Protein AF-A0A6I5CNS2-F1 (afdb_monomer)

pLDDT: mean 81.46, std 17.85, range [45.16, 98.44]

Radius of gyration: 37.52 Å; Cα contacts (8 Å, |Δi|>4): 63; chains: 1; bounding box: 94×32×101 Å

Solvent-accessible surface area (backbone atoms only — not comparable to full-atom values): 6509 Å² total; per-residue (Å²): 142,88,90,84,84,83,90,84,81,62,94,68,67,88,65,43,70,71,50,49,51,49,54,50,53,51,50,54,51,50,52,52,52,49,52,50,50,51,51,52,46,52,53,57,55,46,53,66,61,53,51,52,65,62,65,59,58,44,58,45,53,53,21,52,52,39,28,52,53,10,51,53,27,28,52,51,5,52,51,44,22,74,75,65,75,42,72,75,35,37,52,40,23,62,49,11,54,53,43,22,53,54,20,50,56,52,30,53,52,53,56,49,60,58,60,76,75,115

Foldseek 3Di:
DDDDDPPPPDPPPPPDDPVVVVVVVVVVVVVVVVVVVVVVVVVVVVCVVVCCVCPQPPLLVVLVVQLVQLVVLLVQLVVVCVVPVDNVSCPSNVVSVVSNVVSVVSNVVSVVVVVVVD

Secondary structure (DSSP, 8-state):
----------TTTSSHHHHHHHHHHHHHHHHHHHHHHHHHHHHHHHHHHHHHHHHTHHHHHHHHHHHHHHHHHHHHHHHHHHHH--GGGGHHHHHHHHHHHHHHHHHHHHHHHHHTT-

Mean predicted aligned error: 15.06 Å

Sequence (118 aa):
MQSKPSDTAGAFSGWTTRRWLRTGVVSTLAVLAALGSLGGWATWRTSQLTADLVDRRSPALVQALRVEQGLVNQETGIRGYGLSGRTDFLQPYAQGLRDERTALGRLRVLVADEKDLY

Structure (mmCIF, N/CA/C/O backbone):
data_AF-A0A6I5CNS2-F1
#
_entry.id   AF-A0A6I5CNS2-F1
#
loop_
_atom_site.group_PDB
_atom_site.id
_atom_site.type_symbol
_atom_site.label_atom_id
_atom_site.label_alt_id
_atom_site.label_comp_id
_atom_site.label_asym_id
_atom_site.label_entity_id
_atom_site.label_seq_id
_atom_site.pdbx_PDB_ins_code
_atom_site.Cartn_x
_atom_site.Cartn_y
_atom_site.Cartn_z
_atom_site.occupancy
_atom_site.B_iso_or_equiv
_atom_site.auth_seq_id
_atom_site.auth_comp_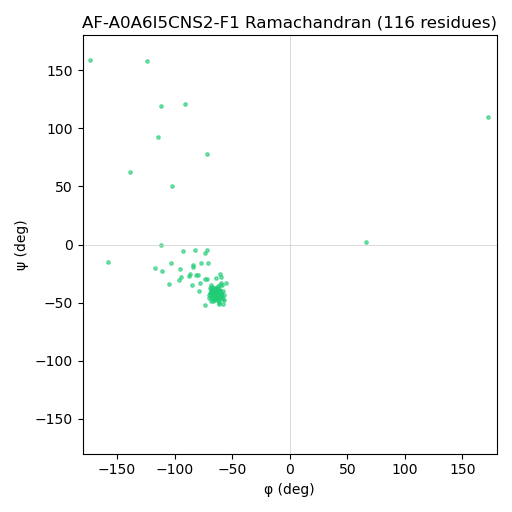id
_atom_site.auth_asym_id
_atom_site.auth_atom_id
_atom_site.pdbx_PDB_model_num
ATOM 1 N N . MET A 1 1 ? 72.959 5.736 -72.953 1.00 50.78 1 MET A N 1
ATOM 2 C CA . MET A 1 1 ? 72.528 6.698 -71.915 1.00 50.78 1 MET A CA 1
ATOM 3 C C . MET A 1 1 ? 71.239 7.360 -72.377 1.00 50.78 1 MET A C 1
ATOM 5 O O . MET A 1 1 ? 71.311 8.100 -73.339 1.00 50.78 1 MET A O 1
ATOM 9 N N . GLN A 1 2 ? 70.094 7.057 -71.757 1.00 46.88 2 GLN A N 1
ATOM 10 C CA . GLN A 1 2 ? 68.998 7.990 -71.424 1.00 46.88 2 GLN A CA 1
ATOM 11 C C . GLN A 1 2 ? 67.816 7.162 -70.896 1.00 46.88 2 GLN A C 1
ATOM 13 O O . GLN A 1 2 ? 67.193 6.409 -71.637 1.00 46.88 2 GLN A O 1
ATOM 18 N N . SER A 1 3 ? 67.536 7.278 -69.603 1.00 56.53 3 SER A N 1
ATOM 19 C CA . SER A 1 3 ? 66.368 6.703 -68.939 1.00 56.53 3 SER A CA 1
ATOM 20 C C . SER A 1 3 ? 65.434 7.832 -68.496 1.00 56.53 3 SER A C 1
ATOM 22 O O . SER A 1 3 ? 65.826 8.685 -67.702 1.00 56.53 3 SER A O 1
ATOM 24 N N . LYS A 1 4 ? 64.198 7.838 -69.013 1.00 55.38 4 LYS A N 1
ATOM 25 C CA . LYS A 1 4 ? 62.991 8.461 -68.427 1.00 55.38 4 LYS A CA 1
ATOM 26 C C . LYS A 1 4 ? 61.761 8.086 -69.280 1.00 55.38 4 LYS A C 1
ATOM 28 O O . LYS A 1 4 ? 61.962 7.847 -70.469 1.00 55.38 4 LYS A O 1
ATOM 33 N N . PRO A 1 5 ? 60.511 8.141 -68.775 1.00 55.44 5 PRO A N 1
ATOM 34 C CA . PRO A 1 5 ? 60.036 8.291 -67.394 1.00 55.44 5 PRO A CA 1
ATOM 35 C C . PRO A 1 5 ? 59.096 7.143 -66.966 1.00 55.44 5 PRO A C 1
ATOM 37 O O . PRO A 1 5 ? 58.458 6.504 -67.795 1.00 55.44 5 PRO A O 1
ATOM 40 N N . SER A 1 6 ? 58.949 6.902 -65.664 1.00 53.25 6 SER A N 1
ATOM 41 C CA . SER A 1 6 ? 57.797 6.159 -65.139 1.00 53.25 6 SER A CA 1
ATOM 42 C C . SER A 1 6 ? 56.962 7.106 -64.287 1.00 53.2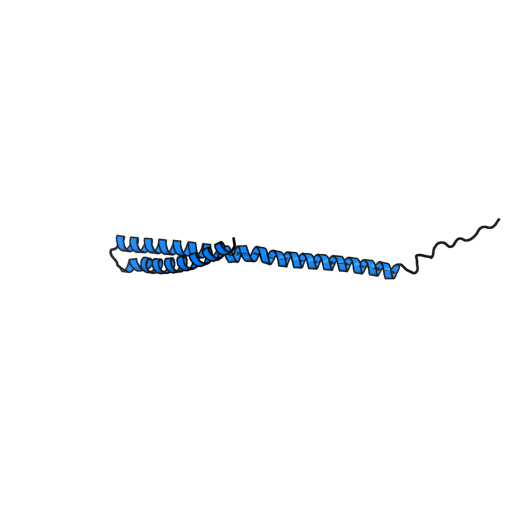5 6 SER A C 1
ATOM 44 O O . SER A 1 6 ? 57.227 7.290 -63.099 1.00 53.25 6 SER A O 1
ATOM 46 N N . ASP A 1 7 ? 55.978 7.731 -64.935 1.00 58.59 7 ASP A N 1
ATOM 47 C CA . ASP A 1 7 ? 54.894 8.470 -64.292 1.00 58.59 7 ASP A CA 1
ATOM 48 C C . ASP A 1 7 ? 53.936 7.471 -63.630 1.00 58.59 7 ASP A C 1
ATOM 50 O O . ASP A 1 7 ? 52.867 7.143 -64.141 1.00 58.59 7 ASP A O 1
ATOM 54 N N . THR A 1 8 ? 54.332 6.954 -62.469 1.00 55.84 8 THR A N 1
ATOM 55 C CA . THR A 1 8 ? 53.497 6.091 -61.620 1.00 55.84 8 THR A CA 1
ATOM 56 C C . THR A 1 8 ? 52.931 6.888 -60.445 1.00 55.84 8 THR A C 1
ATOM 58 O O . THR A 1 8 ? 53.031 6.493 -59.290 1.00 55.84 8 THR A O 1
ATOM 61 N N . ALA A 1 9 ? 52.333 8.047 -60.716 1.00 56.47 9 ALA A N 1
ATOM 62 C CA . ALA A 1 9 ? 51.686 8.865 -59.689 1.00 56.47 9 ALA A CA 1
ATOM 63 C C . ALA A 1 9 ? 50.365 9.447 -60.209 1.00 56.47 9 ALA A C 1
ATOM 65 O O . ALA A 1 9 ? 50.207 10.654 -60.341 1.00 56.47 9 ALA A O 1
ATOM 66 N N . GLY A 1 10 ? 49.403 8.581 -60.541 1.00 58.75 10 GLY A N 1
ATOM 67 C CA . GLY A 1 10 ? 48.102 9.052 -61.034 1.00 58.75 10 GLY A CA 1
ATOM 68 C C . GLY A 1 10 ? 46.915 8.102 -60.892 1.00 58.75 10 GLY A C 1
ATOM 69 O O . GLY A 1 10 ? 45.779 8.560 -60.957 1.00 58.75 10 GLY A O 1
ATOM 70 N N . ALA A 1 11 ? 47.121 6.807 -60.632 1.00 56.56 11 ALA A N 1
ATOM 71 C CA . ALA A 1 11 ? 46.017 5.838 -60.628 1.00 56.56 11 ALA A CA 1
ATOM 72 C C . ALA A 1 11 ? 45.043 5.978 -59.436 1.00 56.56 11 ALA A C 1
ATOM 74 O O . ALA A 1 11 ? 43.923 5.478 -59.499 1.00 56.56 11 ALA A O 1
ATOM 75 N N . PHE A 1 12 ? 45.425 6.695 -58.371 1.00 54.72 12 PHE A N 1
ATOM 76 C CA . PHE A 1 12 ? 44.607 6.851 -57.157 1.00 54.72 12 PHE A CA 1
ATOM 77 C C . PHE A 1 12 ? 44.055 8.269 -56.924 1.00 54.72 12 PHE A C 1
ATOM 79 O O . PHE A 1 12 ? 43.339 8.489 -55.947 1.00 54.72 12 PHE A O 1
ATOM 86 N N . SER A 1 13 ? 44.347 9.236 -57.802 1.00 58.75 13 SER A N 1
ATOM 87 C CA . SER A 1 13 ? 43.999 10.650 -57.570 1.00 58.75 13 SER A CA 1
ATOM 88 C C . SER A 1 13 ? 42.563 11.004 -57.994 1.00 58.75 13 SER A C 1
ATOM 90 O O . SER A 1 13 ? 41.882 11.763 -57.311 1.00 58.75 13 SER A O 1
ATOM 92 N N . GLY A 1 14 ? 42.042 10.392 -59.063 1.00 56.56 14 GLY A N 1
ATOM 93 C CA . GLY A 1 14 ? 40.709 10.727 -59.591 1.00 56.56 14 GLY A CA 1
ATOM 94 C C . GLY A 1 14 ? 39.523 10.152 -58.806 1.00 56.56 14 GLY A C 1
ATOM 95 O O . GLY A 1 14 ? 38.388 10.589 -58.988 1.00 56.56 14 GLY A O 1
ATOM 96 N N . TRP A 1 15 ? 39.755 9.167 -57.932 1.00 60.31 15 TRP A N 1
ATOM 97 C CA . TRP A 1 15 ? 38.677 8.389 -57.311 1.00 60.31 15 TRP A CA 1
ATOM 98 C C . TRP A 1 15 ? 38.363 8.775 -55.861 1.00 60.31 15 TRP A C 1
ATOM 100 O O . TRP A 1 15 ? 37.308 8.411 -55.338 1.00 60.31 15 TRP A O 1
ATOM 110 N N . THR A 1 16 ? 39.238 9.511 -55.183 1.00 66.94 16 THR A N 1
ATOM 111 C CA . THR A 1 16 ? 39.348 9.327 -53.731 1.00 66.94 16 THR A CA 1
ATOM 112 C C . THR A 1 16 ? 38.846 10.484 -52.877 1.00 66.94 16 THR A C 1
ATOM 114 O O . THR A 1 16 ? 38.378 10.212 -51.783 1.00 66.94 16 THR A O 1
ATOM 117 N N . THR A 1 17 ? 38.754 11.736 -53.334 1.00 65.25 17 THR A N 1
ATOM 118 C CA . THR A 1 17 ? 38.310 12.806 -52.409 1.00 65.25 17 THR A CA 1
ATOM 119 C C . THR A 1 17 ? 36.810 12.736 -52.097 1.00 65.25 17 THR A C 1
ATOM 121 O O . THR A 1 17 ? 36.399 12.691 -50.940 1.00 65.25 17 THR A O 1
ATOM 124 N N . ARG A 1 18 ? 35.955 12.675 -53.130 1.00 63.12 18 ARG A N 1
ATOM 125 C CA . ARG A 1 18 ? 34.489 12.712 -52.953 1.00 63.12 18 ARG A CA 1
ATOM 126 C C . ARG A 1 18 ? 33.907 11.375 -52.481 1.00 63.12 18 ARG A C 1
ATOM 128 O O . ARG A 1 18 ? 32.916 11.379 -51.753 1.00 63.12 18 ARG A O 1
ATOM 135 N N . ARG A 1 19 ? 34.480 10.234 -52.890 1.00 74.50 19 ARG A N 1
ATOM 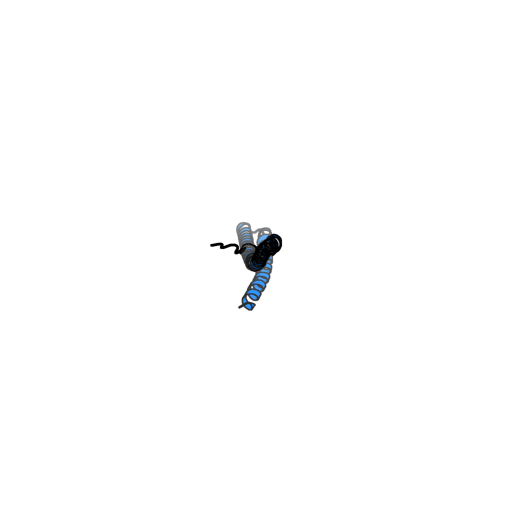136 C CA . ARG A 1 19 ? 34.000 8.903 -52.463 1.00 74.50 19 ARG A CA 1
ATOM 137 C C . ARG A 1 19 ? 34.468 8.551 -51.057 1.00 74.50 19 ARG A C 1
ATOM 139 O O . ARG A 1 19 ? 33.640 8.062 -50.302 1.00 74.50 19 ARG A O 1
ATOM 146 N N . TRP A 1 20 ? 35.713 8.866 -50.689 1.00 73.00 20 TRP A N 1
ATOM 147 C CA . TRP A 1 20 ? 36.233 8.573 -49.349 1.00 73.00 20 TRP A CA 1
ATOM 148 C C . TRP A 1 20 ? 35.553 9.430 -48.273 1.00 73.00 20 TRP A C 1
ATOM 150 O O . TRP A 1 20 ? 35.154 8.916 -47.228 1.00 73.00 20 TRP A O 1
ATOM 160 N N . LEU A 1 21 ? 35.282 10.705 -48.589 1.00 82.38 21 LEU A N 1
ATOM 161 C CA . LEU A 1 21 ? 34.461 11.574 -47.744 1.00 82.38 21 LEU A CA 1
ATOM 162 C C . LEU A 1 21 ? 33.046 11.006 -47.554 1.00 82.38 21 LEU A C 1
ATOM 164 O O . LEU A 1 21 ? 32.554 10.938 -46.433 1.00 82.38 21 LEU A O 1
ATOM 168 N N . ARG A 1 22 ? 32.394 10.548 -48.634 1.00 85.44 22 ARG A N 1
ATOM 169 C CA . ARG A 1 22 ? 31.049 9.949 -48.557 1.00 85.44 22 ARG A CA 1
ATOM 170 C C . ARG A 1 22 ? 31.032 8.659 -47.742 1.00 85.44 22 ARG A C 1
ATOM 172 O O . ARG A 1 22 ? 30.128 8.492 -46.935 1.00 85.44 22 ARG A O 1
ATOM 179 N N . THR A 1 23 ? 32.010 7.770 -47.911 1.00 86.25 23 THR A N 1
ATOM 180 C CA . THR A 1 23 ? 32.102 6.545 -47.100 1.00 86.25 23 THR A CA 1
ATOM 181 C C . THR A 1 23 ? 32.334 6.849 -45.625 1.00 86.25 23 THR A C 1
ATOM 183 O O . THR A 1 23 ? 31.733 6.183 -44.789 1.00 86.25 23 THR A O 1
ATOM 186 N N . GLY A 1 24 ? 33.128 7.877 -45.304 1.00 88.06 24 GLY A N 1
ATOM 187 C CA . GLY A 1 24 ? 33.312 8.333 -43.924 1.00 88.06 24 GLY A CA 1
ATOM 188 C C . GLY A 1 24 ? 32.027 8.899 -43.317 1.00 88.06 24 GLY A C 1
ATOM 189 O O . GLY A 1 24 ? 31.640 8.519 -42.221 1.00 88.06 24 GLY A O 1
ATOM 190 N N . VAL A 1 25 ? 31.301 9.746 -44.051 1.00 92.06 25 VAL A N 1
ATOM 191 C CA . VAL A 1 25 ? 30.016 10.288 -43.575 1.00 92.06 25 VAL A CA 1
ATOM 192 C C . VAL A 1 25 ? 28.988 9.173 -43.365 1.00 92.06 25 VAL A C 1
ATOM 194 O O . VAL A 1 25 ? 28.303 9.153 -42.346 1.00 92.06 25 VAL A O 1
ATOM 197 N N . VAL A 1 26 ? 28.894 8.217 -44.294 1.00 93.88 26 VAL A N 1
ATOM 198 C CA . VAL A 1 26 ? 27.963 7.083 -44.176 1.00 93.88 26 VAL A CA 1
ATOM 199 C C . VAL A 1 26 ? 28.320 6.190 -42.988 1.00 93.88 26 VAL A C 1
ATOM 201 O O . VAL A 1 26 ? 27.414 5.770 -42.272 1.00 93.88 26 VAL A O 1
ATOM 204 N N . SER A 1 27 ? 29.607 5.930 -42.730 1.00 93.31 27 SER A N 1
ATOM 205 C CA . SER A 1 27 ? 30.008 5.128 -41.571 1.00 93.31 27 SER A CA 1
ATOM 206 C C . SER A 1 27 ? 29.679 5.833 -40.255 1.00 93.31 27 SER A C 1
ATOM 208 O O . SER A 1 27 ? 29.104 5.210 -39.365 1.00 93.31 27 SER A O 1
ATOM 210 N N . THR A 1 28 ? 29.945 7.138 -40.145 1.00 94.19 28 THR A N 1
ATOM 211 C CA . THR A 1 28 ? 29.577 7.924 -38.959 1.00 94.19 28 THR A CA 1
ATOM 212 C C . THR A 1 28 ? 28.066 7.926 -38.733 1.00 94.19 28 THR A C 1
ATOM 214 O O . THR A 1 28 ? 27.618 7.688 -37.614 1.00 94.19 28 THR A O 1
ATOM 217 N N . LEU A 1 29 ? 27.267 8.132 -39.784 1.00 95.19 29 LEU A N 1
ATOM 218 C CA . LEU A 1 29 ? 25.805 8.103 -39.678 1.00 95.19 29 LEU A CA 1
ATOM 219 C C . LEU A 1 29 ? 25.280 6.722 -39.271 1.00 95.19 29 LEU A C 1
ATOM 221 O O . LEU A 1 29 ? 24.375 6.642 -38.444 1.00 95.19 29 LEU A O 1
ATOM 225 N N . ALA A 1 30 ? 25.863 5.641 -39.795 1.00 95.50 30 ALA A N 1
ATOM 226 C CA . ALA A 1 30 ? 25.490 4.282 -39.416 1.00 95.50 30 ALA A CA 1
ATOM 227 C C . ALA A 1 30 ? 25.781 4.002 -37.932 1.00 95.50 30 ALA A C 1
ATOM 229 O O . ALA A 1 30 ? 24.934 3.444 -37.235 1.00 95.50 30 ALA A O 1
ATOM 230 N N . VAL A 1 31 ? 26.940 4.443 -37.430 1.00 95.38 31 VAL A N 1
ATOM 231 C CA . VAL A 1 31 ? 27.296 4.317 -36.007 1.00 95.38 31 VAL A CA 1
ATOM 232 C C . VAL A 1 31 ? 26.330 5.116 -35.132 1.00 95.38 31 VAL A C 1
ATOM 234 O O . VAL A 1 31 ? 25.825 4.583 -34.147 1.00 95.38 31 VAL A O 1
ATOM 237 N N . LEU A 1 32 ? 26.014 6.361 -35.501 1.00 95.38 32 LEU A N 1
ATOM 238 C CA . LEU A 1 32 ? 25.064 7.190 -34.751 1.00 95.38 32 LEU A CA 1
ATOM 239 C C . LEU A 1 32 ? 23.654 6.586 -34.738 1.00 95.38 32 LEU A C 1
ATOM 241 O O . LEU A 1 32 ? 23.015 6.556 -33.689 1.00 95.38 32 LEU A O 1
ATOM 245 N N . ALA A 1 33 ? 23.184 6.060 -35.870 1.00 94.31 33 ALA A N 1
ATOM 246 C CA . ALA A 1 33 ? 21.889 5.392 -35.956 1.00 94.31 33 ALA A CA 1
ATOM 247 C C . ALA A 1 33 ? 21.843 4.118 -35.097 1.00 94.31 33 ALA A C 1
ATOM 249 O O . ALA A 1 33 ? 20.850 3.881 -34.409 1.00 94.31 33 ALA A O 1
ATOM 250 N N . ALA A 1 34 ? 22.920 3.326 -35.087 1.00 93.75 34 ALA A N 1
ATOM 251 C CA . ALA A 1 34 ? 23.031 2.140 -34.243 1.00 93.75 34 ALA A CA 1
ATOM 252 C C . ALA A 1 34 ? 23.032 2.506 -32.752 1.00 93.75 34 ALA A C 1
ATOM 2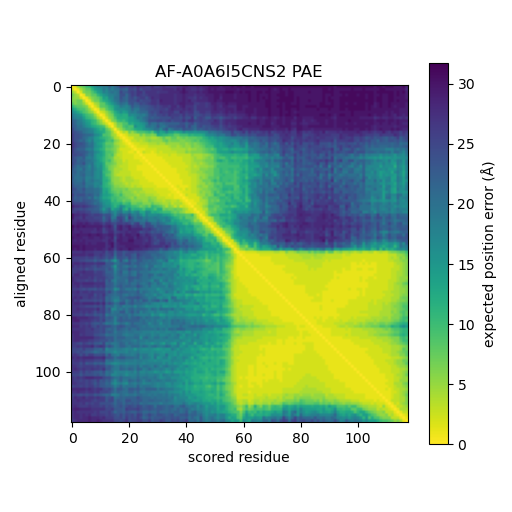54 O O . ALA A 1 34 ? 22.276 1.916 -31.986 1.00 93.75 34 ALA A O 1
ATOM 255 N N . LEU A 1 35 ? 23.811 3.514 -32.345 1.00 93.38 35 LEU A N 1
ATOM 256 C CA . LEU A 1 35 ? 23.835 4.007 -30.964 1.00 93.38 35 LEU A CA 1
ATOM 257 C C . LEU A 1 35 ? 22.476 4.565 -30.531 1.00 93.38 35 LEU A C 1
ATOM 259 O O . LEU A 1 35 ? 22.011 4.246 -29.441 1.00 93.38 35 LEU A O 1
ATOM 263 N N . GLY A 1 36 ? 21.813 5.344 -31.389 1.00 89.12 36 GLY A N 1
ATOM 264 C CA . GLY A 1 36 ? 20.470 5.861 -31.125 1.00 89.12 36 GLY A CA 1
ATOM 265 C C . GLY A 1 36 ? 19.429 4.747 -31.000 1.00 89.12 36 GLY A C 1
ATOM 266 O O . GLY A 1 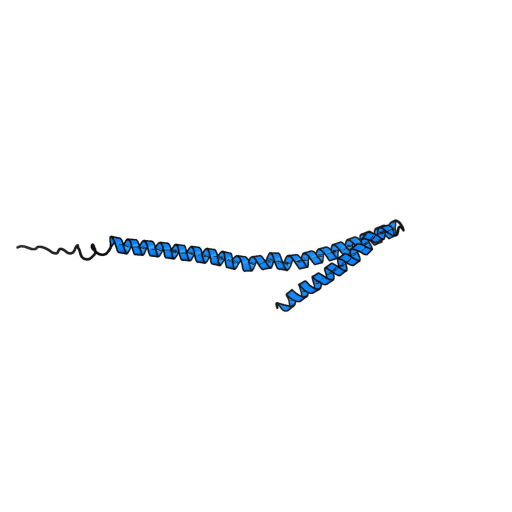36 ? 18.619 4.764 -30.078 1.00 89.12 36 GLY A O 1
ATOM 267 N N . SER A 1 37 ? 19.492 3.739 -31.873 1.00 88.38 37 SER A N 1
ATOM 268 C CA . SER A 1 37 ? 18.584 2.584 -31.843 1.00 88.38 37 SER A CA 1
ATOM 269 C C . SER A 1 37 ? 18.820 1.708 -30.616 1.00 88.38 37 SER A C 1
ATOM 271 O O . SER A 1 37 ? 17.863 1.287 -29.979 1.00 88.38 37 SER A O 1
ATOM 273 N N . LEU A 1 38 ? 20.081 1.465 -30.248 1.00 87.88 38 LEU A N 1
ATOM 274 C CA . LEU A 1 38 ? 20.449 0.721 -29.043 1.00 87.88 38 LEU A CA 1
ATOM 275 C C . LEU A 1 38 ? 20.068 1.481 -27.775 1.00 87.88 38 LEU A C 1
ATOM 277 O O . LEU A 1 38 ? 19.549 0.869 -26.848 1.00 87.88 38 LEU A O 1
ATOM 281 N N . GLY A 1 39 ? 20.274 2.799 -27.745 1.00 86.31 39 GLY A N 1
ATOM 282 C CA . GLY A 1 39 ? 19.834 3.659 -26.649 1.00 86.31 39 GLY A CA 1
ATOM 283 C C . GLY A 1 39 ? 18.316 3.622 -26.496 1.00 86.31 39 GLY A C 1
ATOM 284 O O . GLY A 1 39 ? 17.815 3.296 -25.424 1.00 86.31 39 GLY A O 1
ATOM 285 N N . GLY A 1 40 ? 17.582 3.847 -27.589 1.00 83.44 40 GLY A N 1
ATOM 286 C CA . GLY A 1 40 ? 16.122 3.764 -27.606 1.00 83.44 40 GLY A CA 1
ATOM 287 C C . GLY A 1 40 ? 15.598 2.379 -27.222 1.00 83.44 40 GLY A C 1
ATOM 288 O O . GLY A 1 40 ? 14.664 2.271 -26.432 1.00 83.44 40 GLY A O 1
ATOM 289 N N . TRP A 1 41 ? 16.232 1.310 -27.707 1.00 84.00 41 TRP A N 1
ATOM 290 C CA . TRP A 1 41 ? 15.879 -0.068 -27.363 1.00 84.00 41 TRP A CA 1
ATOM 291 C C . TRP A 1 41 ? 16.191 -0.407 -25.903 1.00 84.00 41 TRP A C 1
ATOM 293 O O . TRP A 1 41 ? 15.378 -1.050 -25.246 1.00 84.00 41 TRP A O 1
ATOM 303 N N . ALA A 1 42 ? 17.323 0.047 -25.361 1.00 79.62 42 ALA A N 1
ATOM 304 C CA . ALA A 1 42 ? 17.678 -0.137 -23.957 1.00 79.62 42 ALA A CA 1
ATOM 305 C C . ALA A 1 42 ? 16.696 0.599 -23.039 1.00 79.62 42 ALA A C 1
ATOM 307 O O . ALA A 1 42 ? 16.246 0.025 -22.047 1.00 79.62 42 ALA A O 1
ATOM 308 N N . THR A 1 43 ? 16.294 1.822 -23.398 1.00 71.00 43 THR A N 1
ATOM 309 C CA . THR A 1 43 ? 15.235 2.558 -22.696 1.00 71.00 43 THR A CA 1
ATOM 310 C C . THR A 1 43 ? 13.903 1.816 -22.787 1.00 71.00 43 THR A C 1
ATOM 312 O O . THR A 1 43 ? 13.276 1.575 -21.759 1.00 71.00 43 THR A O 1
ATOM 315 N N . TRP A 1 44 ? 13.508 1.361 -23.979 1.00 72.56 44 TRP A N 1
ATOM 316 C CA . TRP A 1 44 ? 12.259 0.622 -24.181 1.00 72.56 44 TRP A CA 1
ATOM 317 C C . TRP A 1 44 ? 12.222 -0.709 -23.414 1.00 72.56 44 TRP A C 1
ATOM 319 O O . TRP A 1 44 ? 11.207 -1.062 -22.816 1.00 72.56 44 TRP A O 1
ATOM 329 N N . ARG A 1 45 ? 13.350 -1.423 -23.361 1.00 69.75 45 ARG A N 1
ATOM 330 C CA . ARG A 1 45 ? 13.513 -2.661 -22.592 1.00 69.75 45 ARG A CA 1
ATOM 331 C C . ARG A 1 45 ? 13.506 -2.410 -21.085 1.00 69.75 45 ARG A C 1
ATOM 333 O O . ARG A 1 45 ? 12.943 -3.206 -20.339 1.00 69.75 45 ARG A O 1
ATOM 340 N N . THR A 1 46 ? 14.092 -1.301 -20.637 1.00 59.94 46 THR A N 1
ATOM 341 C CA . THR A 1 46 ? 14.102 -0.903 -19.221 1.00 59.94 46 THR A CA 1
ATOM 342 C C . THR A 1 46 ? 12.693 -0.561 -18.737 1.00 59.94 46 THR A C 1
ATOM 344 O O . THR A 1 46 ? 12.312 -0.967 -17.640 1.00 59.94 46 THR A O 1
ATOM 347 N N . SER A 1 47 ? 11.865 0.066 -19.581 1.00 57.44 47 SER A N 1
ATOM 348 C CA . SER A 1 47 ? 10.459 0.344 -19.258 1.00 57.44 47 SER A CA 1
ATOM 349 C C . SER A 1 47 ? 9.638 -0.915 -18.967 1.00 57.44 47 SER A C 1
ATOM 351 O O . SER A 1 47 ? 8.707 -0.838 -18.176 1.00 57.44 47 SER A O 1
ATOM 353 N N . GLN A 1 48 ? 9.995 -2.075 -19.528 1.00 55.50 48 GLN A N 1
ATOM 354 C CA . GLN A 1 48 ? 9.281 -3.330 -19.255 1.00 55.50 48 GLN A CA 1
ATOM 355 C C . GLN A 1 48 ? 9.753 -4.051 -17.982 1.00 55.50 48 GLN A C 1
ATOM 357 O O . GLN A 1 48 ? 9.018 -4.871 -17.448 1.00 55.50 48 GLN A O 1
ATOM 362 N N . LEU A 1 49 ? 10.939 -3.723 -17.453 1.00 53.53 49 LEU A N 1
ATOM 363 C CA . LEU A 1 49 ? 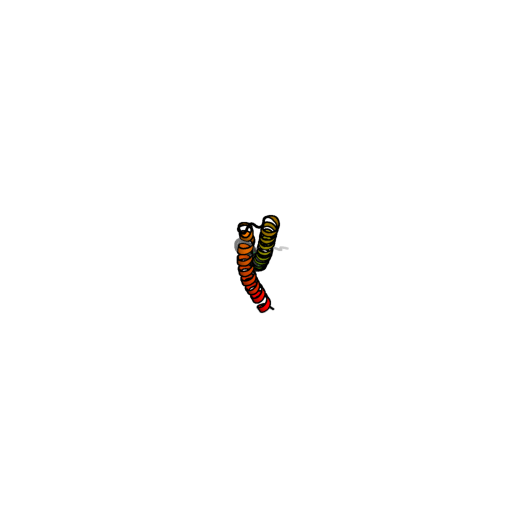11.447 -4.291 -16.194 1.00 53.53 49 LEU A CA 1
ATOM 364 C C . LEU A 1 49 ? 11.133 -3.410 -14.974 1.00 53.53 49 LEU A C 1
ATOM 366 O O . LEU A 1 49 ? 10.992 -3.921 -13.866 1.00 53.53 49 LEU A O 1
ATOM 370 N N . THR A 1 50 ? 10.996 -2.092 -15.155 1.00 51.78 50 THR A N 1
ATOM 371 C CA . THR A 1 50 ? 10.627 -1.168 -14.066 1.00 51.78 50 THR A CA 1
ATOM 372 C C . THR A 1 50 ? 9.112 -1.031 -13.888 1.00 51.78 50 THR A C 1
ATOM 374 O O . THR A 1 50 ? 8.665 -0.788 -12.767 1.00 51.78 50 THR A O 1
ATOM 377 N N . ALA A 1 51 ? 8.314 -1.241 -14.943 1.00 51.28 51 ALA A N 1
ATOM 378 C CA . ALA A 1 51 ? 6.855 -1.186 -14.839 1.00 51.28 51 ALA A CA 1
ATOM 379 C C . ALA A 1 51 ? 6.280 -2.281 -13.921 1.00 51.28 51 ALA A C 1
ATOM 381 O O . ALA A 1 51 ? 5.289 -2.040 -13.250 1.00 51.28 51 ALA A O 1
ATOM 382 N N . ASP A 1 52 ? 6.931 -3.439 -13.792 1.00 51.88 52 ASP A N 1
ATOM 383 C CA . ASP A 1 52 ? 6.395 -4.543 -12.979 1.00 51.88 52 ASP A CA 1
ATOM 384 C C . ASP A 1 52 ? 6.792 -4.447 -11.485 1.00 51.88 52 ASP A C 1
ATOM 386 O O . ASP A 1 52 ? 6.074 -4.910 -10.598 1.00 51.88 52 ASP A O 1
ATOM 390 N N . LEU A 1 53 ? 7.909 -3.778 -11.159 1.00 48.44 53 LEU A N 1
ATOM 391 C CA . LEU A 1 53 ? 8.388 -3.654 -9.771 1.00 48.44 53 LEU A CA 1
ATOM 392 C C . LEU A 1 53 ? 7.656 -2.575 -8.958 1.00 48.44 53 LEU A C 1
ATOM 394 O O . LEU A 1 53 ? 7.565 -2.701 -7.736 1.00 48.44 53 LEU A O 1
ATOM 398 N N . VAL A 1 54 ? 7.114 -1.545 -9.613 1.00 51.28 54 VAL A N 1
ATOM 399 C CA . VAL A 1 54 ? 6.334 -0.482 -8.952 1.00 51.28 54 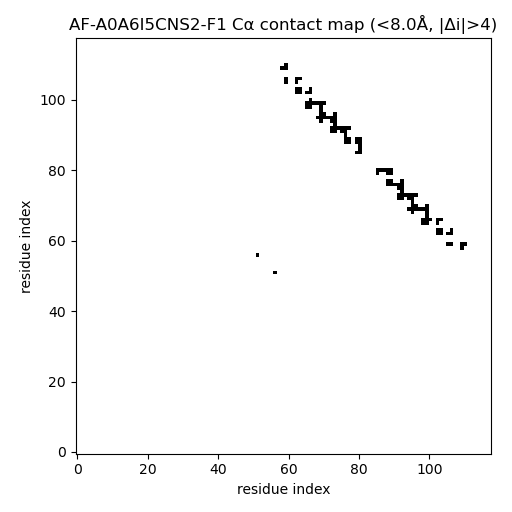VAL A CA 1
ATOM 400 C C . VAL A 1 54 ? 4.827 -0.755 -9.019 1.00 51.28 54 VAL A C 1
ATOM 402 O O . VAL A 1 54 ? 4.122 -0.418 -8.069 1.00 51.28 54 VAL A O 1
ATOM 405 N N . ASP A 1 55 ? 4.338 -1.432 -10.063 1.00 49.94 55 ASP A N 1
ATOM 406 C CA . ASP A 1 55 ? 2.894 -1.587 -10.303 1.00 49.94 55 ASP A CA 1
ATOM 407 C C . ASP A 1 55 ? 2.307 -2.903 -9.744 1.00 49.94 55 ASP A C 1
ATOM 409 O O . ASP A 1 55 ? 1.120 -2.955 -9.424 1.00 49.94 55 ASP A O 1
ATOM 413 N N . ARG A 1 56 ? 3.123 -3.948 -9.496 1.00 50.19 56 ARG A N 1
ATOM 414 C CA . ARG A 1 56 ? 2.626 -5.254 -8.997 1.00 50.19 56 ARG A CA 1
ATOM 415 C C . ARG A 1 56 ? 2.887 -5.570 -7.519 1.00 50.19 56 ARG A C 1
ATOM 417 O O . ARG A 1 56 ? 2.031 -6.167 -6.873 1.00 50.19 56 ARG A O 1
ATOM 424 N N . ARG A 1 57 ? 4.009 -5.138 -6.923 1.00 52.53 57 ARG A N 1
ATOM 425 C CA . ARG A 1 57 ? 4.279 -5.350 -5.472 1.00 52.53 57 ARG A CA 1
ATOM 426 C C . ARG A 1 57 ? 3.647 -4.299 -4.558 1.00 52.53 57 ARG A C 1
ATOM 428 O O . ARG A 1 57 ? 3.455 -4.546 -3.368 1.00 52.53 57 ARG A O 1
ATOM 435 N N . SER A 1 58 ? 3.292 -3.144 -5.111 1.00 67.50 58 SER A N 1
ATOM 436 C CA . SER A 1 58 ? 2.667 -2.040 -4.380 1.00 67.50 58 SER A CA 1
ATOM 437 C C . SER A 1 58 ? 1.219 -2.338 -3.944 1.00 67.50 58 SER A C 1
ATOM 439 O O . SER A 1 58 ? 0.902 -2.145 -2.768 1.00 67.50 58 SER A O 1
ATOM 441 N N . PRO A 1 59 ? 0.327 -2.891 -4.794 1.00 81.12 59 PRO A N 1
ATOM 442 C CA . PRO A 1 59 ? -1.083 -3.039 -4.433 1.00 81.12 59 PRO A CA 1
ATOM 443 C C . PRO A 1 59 ? -1.328 -4.067 -3.326 1.00 81.12 59 PRO A C 1
ATOM 445 O O . PRO A 1 59 ? -2.123 -3.804 -2.423 1.00 81.12 59 PRO A O 1
ATOM 448 N N . ALA A 1 60 ? -0.642 -5.216 -3.365 1.00 86.94 60 ALA A N 1
ATOM 449 C CA . ALA A 1 60 ? -0.800 -6.271 -2.363 1.00 86.94 60 ALA A CA 1
ATOM 450 C C . ALA A 1 60 ? -0.297 -5.809 -0.988 1.00 86.94 60 ALA A C 1
ATOM 452 O O . ALA A 1 60 ? -1.007 -5.952 0.007 1.00 86.94 60 ALA A O 1
ATOM 453 N N . LEU A 1 61 ? 0.869 -5.155 -0.940 1.00 88.75 61 LEU A N 1
ATOM 454 C CA . LEU A 1 61 ? 1.393 -4.562 0.291 1.00 88.75 61 LEU A CA 1
ATOM 455 C C . LEU A 1 61 ? 0.451 -3.484 0.844 1.00 88.75 61 LEU A C 1
ATOM 457 O O . LEU A 1 61 ? 0.149 -3.479 2.035 1.00 88.75 61 LEU A O 1
ATOM 461 N N . VAL A 1 62 ? -0.081 -2.611 -0.016 1.00 91.38 62 VAL A N 1
ATOM 462 C CA . VAL A 1 62 ? -1.067 -1.598 0.389 1.00 91.38 62 VAL A CA 1
ATOM 463 C C . VAL A 1 62 ? -2.332 -2.245 0.955 1.00 91.38 62 VAL A C 1
ATOM 465 O O . VAL A 1 62 ? -2.865 -1.756 1.951 1.00 91.38 62 VAL A O 1
ATOM 468 N N . GLN A 1 63 ? -2.833 -3.336 0.363 1.00 93.81 63 GLN A N 1
ATOM 469 C CA . GLN A 1 63 ? -3.985 -4.038 0.937 1.00 93.81 63 GLN A CA 1
ATOM 470 C C . GLN A 1 63 ? -3.637 -4.705 2.273 1.00 93.81 63 GLN A C 1
ATOM 472 O O . GLN A 1 63 ? -4.441 -4.615 3.194 1.00 93.81 63 GLN A O 1
ATOM 477 N N . ALA A 1 64 ? -2.452 -5.301 2.425 1.00 93.75 64 ALA A N 1
ATOM 478 C CA . ALA A 1 64 ? -2.013 -5.877 3.697 1.00 93.75 64 ALA A CA 1
ATOM 479 C C . ALA A 1 64 ? -1.950 -4.822 4.818 1.00 93.75 64 ALA A C 1
ATOM 481 O O . ALA A 1 64 ? -2.501 -5.038 5.895 1.00 93.75 64 ALA A O 1
ATOM 482 N N . LEU A 1 65 ? -1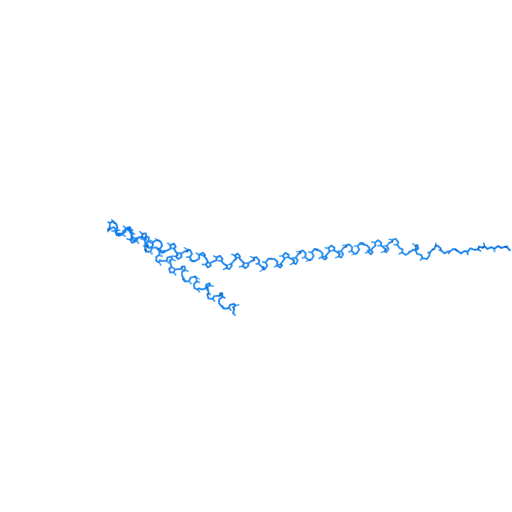.395 -3.640 4.534 1.00 94.75 65 LEU A N 1
ATOM 483 C CA . LEU A 1 65 ? -1.376 -2.518 5.481 1.00 94.75 65 LEU A CA 1
ATOM 484 C C . LEU A 1 65 ? -2.790 -2.037 5.849 1.00 94.75 65 LEU A C 1
ATOM 486 O O . LEU A 1 65 ? -3.049 -1.673 6.993 1.00 94.75 65 LEU A O 1
ATOM 490 N N . ARG A 1 66 ? -3.741 -2.065 4.906 1.00 95.88 66 ARG A N 1
ATOM 491 C CA . ARG A 1 66 ? -5.149 -1.731 5.191 1.00 95.88 66 ARG A CA 1
ATOM 492 C C . ARG A 1 66 ? -5.838 -2.770 6.075 1.00 95.88 66 ARG A C 1
ATOM 494 O O . ARG A 1 66 ? -6.674 -2.392 6.890 1.00 95.88 66 ARG A O 1
ATOM 501 N N . VAL A 1 67 ? -5.499 -4.052 5.926 1.00 97.44 67 VAL A N 1
ATOM 502 C CA . VAL A 1 67 ? -5.966 -5.115 6.833 1.00 97.44 67 VAL A CA 1
ATOM 503 C C . VAL A 1 67 ? -5.462 -4.842 8.246 1.00 97.44 67 VAL A C 1
ATOM 505 O O . VAL A 1 67 ? -6.266 -4.787 9.173 1.00 97.44 67 VAL A O 1
ATOM 508 N N . GLU A 1 68 ? -4.161 -4.587 8.402 1.00 97.56 68 GLU A N 1
ATOM 509 C CA . GLU A 1 68 ? -3.551 -4.256 9.694 1.00 97.56 68 GLU A CA 1
ATOM 510 C C . GLU A 1 68 ? -4.207 -3.027 10.336 1.00 97.56 68 GLU A C 1
ATOM 512 O O . GLU A 1 68 ? -4.633 -3.077 11.488 1.00 97.56 68 GLU A O 1
ATOM 517 N N . GLN A 1 69 ? -4.392 -1.948 9.572 1.00 97.75 69 GLN A N 1
ATOM 518 C CA . GLN A 1 69 ? -5.064 -0.745 10.061 1.00 97.75 69 GLN A CA 1
ATOM 519 C C . GLN A 1 69 ? -6.515 -1.023 10.493 1.00 97.75 69 GLN A C 1
ATOM 521 O O . GLN A 1 69 ? -6.974 -0.500 11.511 1.00 97.75 69 GLN A O 1
ATOM 526 N N . GLY A 1 70 ? -7.236 -1.872 9.754 1.00 97.75 70 GLY A N 1
ATOM 527 C CA . GLY A 1 70 ? -8.574 -2.328 10.126 1.00 97.75 70 GLY A CA 1
ATOM 528 C C . GLY A 1 70 ? -8.588 -3.086 11.457 1.00 97.75 70 GLY A C 1
ATOM 529 O O . GLY A 1 70 ? -9.468 -2.847 12.286 1.00 97.75 70 GLY A O 1
ATOM 530 N N . LEU A 1 71 ? -7.598 -3.947 11.701 1.00 98.25 71 LEU A N 1
ATOM 531 C CA . LEU A 1 71 ? -7.441 -4.681 12.962 1.00 98.25 71 LEU A CA 1
ATOM 532 C C . LEU A 1 71 ? -7.082 -3.750 14.132 1.00 98.25 71 LEU A C 1
ATOM 534 O O . LEU A 1 71 ? -7.674 -3.858 15.205 1.00 98.25 71 LEU A O 1
ATOM 538 N N . VAL A 1 72 ? -6.194 -2.776 13.919 1.00 98.44 72 VAL A N 1
ATOM 539 C CA . VAL A 1 72 ? -5.849 -1.759 14.931 1.00 98.44 72 VAL A CA 1
ATOM 540 C C . VAL A 1 72 ? -7.070 -0.916 15.311 1.00 98.44 72 VAL A C 1
ATOM 542 O O . VAL A 1 72 ? -7.294 -0.632 16.490 1.00 98.44 72 VAL A O 1
ATOM 545 N N . ASN A 1 73 ? -7.907 -0.544 14.340 1.00 98.38 73 ASN A N 1
ATOM 546 C CA . ASN A 1 73 ? -9.159 0.168 14.607 1.00 98.38 73 ASN A CA 1
ATOM 547 C C . ASN A 1 73 ? -10.151 -0.698 15.401 1.00 98.38 73 ASN A C 1
ATOM 549 O O . ASN A 1 73 ? -10.829 -0.193 16.300 1.00 98.38 73 ASN A O 1
ATOM 553 N N . GLN A 1 74 ? -10.205 -2.003 15.122 1.00 98.31 74 GLN A N 1
ATOM 554 C CA . GLN A 1 74 ? -11.002 -2.952 15.902 1.00 98.31 74 GLN A CA 1
ATOM 555 C C . GLN A 1 74 ? -10.557 -3.036 17.354 1.00 98.31 74 GLN A C 1
ATOM 557 O O . GLN A 1 74 ? -11.385 -2.897 18.256 1.00 98.31 74 GLN A O 1
ATOM 562 N N . GLU A 1 75 ? -9.259 -3.189 17.581 1.00 98.25 75 GLU A N 1
ATOM 563 C CA . GLU A 1 75 ? -8.692 -3.197 18.922 1.00 98.25 75 GLU A CA 1
ATOM 564 C C . GLU A 1 75 ? -8.948 -1.872 19.652 1.00 98.25 75 GLU A C 1
ATOM 566 O O . GLU A 1 75 ? -9.390 -1.873 20.802 1.00 98.25 75 GLU A O 1
ATOM 571 N N . THR A 1 76 ? -8.736 -0.745 18.969 1.00 97.88 76 THR A N 1
ATOM 572 C CA . THR A 1 76 ? -8.984 0.598 19.510 1.00 97.88 76 THR A CA 1
ATOM 573 C C . THR A 1 76 ? -10.437 0.750 19.957 1.00 97.88 76 THR A C 1
ATOM 575 O O . THR A 1 76 ? -10.694 1.251 21.053 1.00 97.88 76 THR A O 1
ATOM 578 N N . GLY A 1 77 ? -11.389 0.273 19.150 1.00 98.12 77 GLY A N 1
ATOM 579 C CA . GLY A 1 77 ? -12.809 0.358 19.477 1.00 98.12 77 GLY A CA 1
ATOM 580 C C . GLY A 1 77 ? -13.207 -0.512 20.671 1.00 98.12 77 GLY A C 1
ATOM 581 O O . GLY A 1 77 ? -13.871 -0.043 21.597 1.00 98.12 77 GLY A O 1
ATOM 582 N N . ILE A 1 78 ? -12.748 -1.768 20.700 1.00 98.06 78 ILE A N 1
ATOM 583 C CA . ILE A 1 78 ? -13.021 -2.688 21.816 1.00 98.06 78 ILE A CA 1
ATOM 584 C C . ILE A 1 78 ? -12.408 -2.158 23.114 1.00 98.06 78 ILE A C 1
ATOM 586 O O . ILE A 1 78 ? -13.084 -2.138 24.143 1.00 98.06 78 ILE A O 1
ATOM 590 N N . ARG A 1 79 ? -11.154 -1.686 23.077 1.00 98.19 79 ARG A N 1
ATOM 591 C CA . ARG A 1 79 ? -10.487 -1.098 24.248 1.00 98.19 79 ARG A CA 1
ATOM 592 C C . ARG A 1 79 ? -11.216 0.157 24.732 1.00 98.19 79 ARG A C 1
ATOM 594 O O . ARG A 1 79 ? -11.464 0.283 25.928 1.00 98.19 79 ARG A O 1
ATOM 601 N N . GLY A 1 80 ? -11.614 1.054 23.828 1.00 98.00 80 GLY A N 1
ATOM 602 C CA . GLY A 1 80 ? -12.362 2.266 24.179 1.00 98.00 80 GLY A CA 1
ATOM 603 C C . GLY A 1 80 ? -13.712 1.964 24.836 1.00 98.00 80 GLY A C 1
ATOM 604 O O . GLY A 1 80 ? -14.058 2.566 25.855 1.00 98.00 80 GLY A O 1
ATOM 605 N N . TYR A 1 81 ? -14.452 0.987 24.306 1.00 98.12 81 TYR A N 1
ATOM 606 C CA . TYR A 1 81 ? -15.695 0.517 24.916 1.00 98.12 81 TYR A CA 1
ATOM 607 C C . TYR A 1 81 ? -15.446 -0.138 26.279 1.00 98.12 81 TYR A C 1
ATOM 609 O O . TYR A 1 81 ? -16.105 0.219 27.250 1.00 98.12 81 TYR A O 1
ATOM 617 N N . GLY A 1 82 ? -14.464 -1.037 26.384 1.00 98.12 82 GLY A N 1
ATOM 618 C CA . GLY A 1 82 ? -14.140 -1.732 27.632 1.00 98.12 82 GLY A CA 1
ATOM 619 C C . GLY A 1 82 ? -13.736 -0.794 28.774 1.00 98.12 82 GLY A C 1
ATOM 620 O O . GLY A 1 82 ? -14.060 -1.067 29.925 1.00 98.12 82 GLY A O 1
ATOM 621 N N . LEU A 1 83 ? -13.081 0.330 28.464 1.00 98.00 83 LEU A N 1
ATOM 622 C CA . LEU A 1 83 ? -12.665 1.328 29.456 1.00 98.00 83 LEU A CA 1
ATOM 623 C C . LEU A 1 83 ? -13.780 2.295 29.879 1.00 98.00 83 LEU A C 1
ATOM 625 O O . LEU A 1 83 ? -13.714 2.852 30.971 1.00 98.00 83 LEU A O 1
ATOM 629 N N . SER A 1 84 ? -14.773 2.538 29.022 1.00 97.56 84 SER A N 1
ATOM 630 C CA . SER A 1 84 ? -15.768 3.604 29.235 1.00 97.56 84 SER A CA 1
ATOM 631 C C . SER A 1 84 ? -17.207 3.114 29.399 1.00 97.56 84 SER A C 1
ATOM 633 O O . SER A 1 84 ? -18.054 3.871 29.866 1.00 97.56 84 SER A O 1
ATOM 635 N N . GLY A 1 85 ? -17.516 1.898 28.945 1.00 97.00 85 GLY A N 1
ATOM 636 C CA . GLY A 1 85 ? -18.878 1.377 28.805 1.00 97.00 85 GLY A CA 1
ATOM 637 C C . GLY A 1 85 ? -19.728 2.088 27.743 1.00 97.00 85 GLY A C 1
ATOM 638 O O . GLY A 1 85 ? -20.903 1.763 27.582 1.00 97.00 85 GLY A O 1
ATOM 639 N N . ARG A 1 86 ? -19.176 3.067 27.013 1.00 97.81 86 ARG A N 1
ATOM 640 C CA . ARG A 1 86 ? -19.926 3.871 2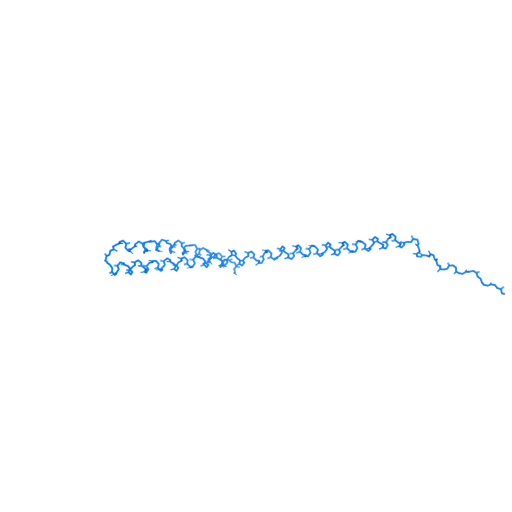6.040 1.00 97.81 86 ARG A CA 1
ATOM 641 C C . ARG A 1 86 ? -19.866 3.246 24.653 1.00 97.81 86 ARG A C 1
ATOM 643 O O . ARG A 1 86 ? -18.794 3.120 24.064 1.00 97.81 86 ARG A O 1
ATOM 650 N N . THR A 1 87 ? -21.032 2.925 24.102 1.00 96.69 87 THR A N 1
ATOM 651 C CA . THR A 1 87 ? -21.188 2.287 22.784 1.00 96.69 87 THR A CA 1
ATOM 652 C C . THR A 1 87 ? -20.624 3.114 21.628 1.00 96.69 87 THR A C 1
ATOM 654 O O . THR A 1 87 ? -20.196 2.530 20.637 1.00 96.69 87 THR A O 1
ATOM 657 N N . ASP A 1 88 ? -20.535 4.441 21.762 1.00 95.56 88 ASP A N 1
ATOM 658 C CA . ASP A 1 88 ? -19.909 5.327 20.766 1.00 95.56 88 ASP A CA 1
ATOM 659 C C . ASP A 1 88 ? -18.463 4.916 20.436 1.00 95.56 88 ASP A C 1
ATOM 661 O O . ASP A 1 88 ? -18.021 5.033 19.292 1.00 95.56 88 ASP A O 1
ATOM 665 N N . PHE A 1 89 ? -17.728 4.370 21.414 1.00 97.06 89 PHE A N 1
ATOM 666 C CA . PHE A 1 89 ? -16.361 3.895 21.197 1.00 97.06 89 PHE A CA 1
ATOM 667 C C . PHE A 1 89 ? -16.283 2.612 20.366 1.00 97.06 89 PHE A C 1
ATOM 669 O O . PHE A 1 89 ? -15.187 2.211 20.004 1.00 97.06 89 PHE A O 1
ATOM 676 N N . LEU A 1 90 ? -17.401 1.982 19.992 1.00 98.19 90 LEU A N 1
ATOM 677 C CA . LEU A 1 90 ? -17.404 0.869 19.037 1.00 98.19 90 LEU A CA 1
ATOM 678 C C . LEU A 1 90 ? -17.366 1.336 17.574 1.00 98.19 90 LEU A C 1
ATOM 680 O O . LEU A 1 90 ? -17.245 0.506 16.670 1.00 98.19 90 LEU A O 1
ATOM 684 N N . GLN A 1 91 ? -17.432 2.643 17.305 1.00 98.06 91 GLN A N 1
ATOM 685 C CA . GLN A 1 91 ? -17.367 3.172 15.941 1.00 98.06 91 GLN A CA 1
ATOM 686 C C . GLN A 1 91 ? -16.065 2.785 15.199 1.00 98.06 91 GLN A C 1
ATOM 688 O O . GLN A 1 91 ? -16.180 2.292 14.069 1.00 98.06 91 GLN A O 1
ATOM 693 N N . PRO A 1 92 ? -14.860 2.858 15.810 1.00 98.12 92 PRO A N 1
ATOM 694 C CA . PRO A 1 92 ? -13.630 2.325 15.222 1.00 98.12 92 PRO A CA 1
ATOM 695 C C . PRO A 1 92 ? -13.695 0.821 14.934 1.00 98.12 92 PRO A C 1
ATOM 697 O O . PRO A 1 92 ? -13.196 0.379 13.904 1.00 98.12 92 PRO A O 1
ATOM 700 N N . TYR A 1 93 ? -14.378 0.036 15.775 1.00 98.12 93 TYR A N 1
ATOM 701 C CA . TYR A 1 93 ? -14.547 -1.401 15.550 1.00 98.12 93 TYR A CA 1
ATOM 702 C C . TYR A 1 93 ? -15.408 -1.706 14.327 1.00 98.12 93 TYR A C 1
ATOM 704 O O . TYR A 1 93 ? -15.008 -2.472 13.448 1.00 98.12 93 TYR A O 1
ATOM 712 N N . ALA A 1 94 ? -16.563 -1.049 14.221 1.00 98.12 94 ALA A N 1
ATOM 713 C CA . ALA A 1 94 ? -17.442 -1.216 13.073 1.00 98.12 94 ALA A CA 1
ATOM 714 C C . ALA A 1 94 ? -16.773 -0.763 11.764 1.00 98.12 94 ALA A C 1
ATOM 716 O O . ALA A 1 94 ? -16.973 -1.388 10.721 1.00 98.12 94 ALA A O 1
ATOM 717 N N . GLN A 1 95 ? -15.984 0.315 11.810 1.00 97.69 95 GLN A N 1
ATOM 718 C CA . GLN A 1 95 ? -15.216 0.791 10.661 1.00 97.69 95 GLN A CA 1
ATOM 719 C C . GLN A 1 95 ? -14.092 -0.186 10.294 1.00 97.69 95 GLN A C 1
ATOM 721 O O . GLN A 1 95 ? -14.010 -0.609 9.142 1.00 97.69 95 GLN A O 1
ATOM 726 N N . GLY A 1 96 ? -13.299 -0.617 11.276 1.00 98.00 96 GLY A N 1
ATOM 727 C CA . GLY A 1 96 ? -12.195 -1.550 11.080 1.00 98.00 96 GLY A CA 1
ATOM 728 C C . GLY A 1 96 ? -12.631 -2.879 10.461 1.00 98.00 96 GLY A C 1
ATOM 729 O O . GLY A 1 96 ? -11.982 -3.348 9.532 1.00 98.00 96 GLY A O 1
ATOM 730 N N . LEU A 1 97 ? -13.781 -3.430 10.870 1.00 98.38 97 LEU A N 1
ATOM 731 C CA . LEU A 1 97 ? -14.360 -4.635 10.259 1.00 98.38 97 LEU A CA 1
ATOM 732 C C . LEU A 1 97 ? -14.686 -4.468 8.767 1.00 98.38 97 LEU A C 1
ATOM 734 O O . LEU A 1 97 ? -14.515 -5.401 7.979 1.00 98.38 97 LEU A O 1
ATOM 738 N N . ARG A 1 98 ? -15.214 -3.306 8.364 1.00 98.12 98 ARG A N 1
ATOM 739 C CA . ARG A 1 98 ? -15.543 -3.035 6.954 1.00 98.12 98 ARG A CA 1
ATOM 740 C C . ARG A 1 98 ? -14.279 -2.887 6.115 1.00 98.12 98 ARG A C 1
ATOM 742 O O . ARG A 1 98 ? -14.206 -3.444 5.015 1.00 98.12 98 ARG A O 1
ATOM 749 N N . ASP A 1 99 ? -13.301 -2.166 6.649 1.00 96.50 99 ASP A N 1
ATOM 750 C CA . ASP A 1 99 ? -12.039 -1.890 5.969 1.00 96.50 99 ASP A CA 1
ATOM 751 C C . ASP A 1 99 ? -11.212 -3.171 5.806 1.00 96.50 99 ASP A C 1
ATOM 753 O O . ASP A 1 99 ? -10.762 -3.469 4.697 1.00 96.50 99 ASP A O 1
ATOM 757 N N . GLU A 1 100 ? -11.119 -3.987 6.860 1.00 97.69 100 GLU A N 1
ATOM 758 C CA . GLU A 1 100 ? -10.441 -5.285 6.841 1.00 97.69 100 GLU A CA 1
ATOM 759 C C . GLU A 1 100 ? -11.046 -6.218 5.785 1.00 97.69 100 GLU A C 1
ATOM 761 O O . GLU A 1 100 ? -10.327 -6.737 4.932 1.00 97.69 100 GLU A O 1
ATOM 766 N N . ARG A 1 101 ? -12.375 -6.402 5.782 1.00 97.88 101 ARG A N 1
ATOM 767 C CA . ARG A 1 101 ? -13.055 -7.285 4.814 1.00 97.88 101 ARG A CA 1
ATOM 768 C C . ARG A 1 101 ? -12.820 -6.845 3.375 1.00 97.88 101 ARG A C 1
ATOM 770 O O . ARG A 1 101 ? -12.573 -7.681 2.505 1.00 97.88 101 ARG A O 1
ATOM 777 N N . THR A 1 102 ? -12.883 -5.539 3.128 1.00 97.38 102 THR A N 1
ATOM 778 C CA . THR A 1 102 ? -12.649 -4.969 1.797 1.00 97.38 102 THR A CA 1
ATOM 779 C C . THR A 1 102 ? -11.205 -5.195 1.352 1.00 97.38 102 THR A C 1
ATOM 781 O O . THR A 1 102 ? -10.964 -5.626 0.222 1.00 97.38 102 THR A O 1
ATOM 784 N N . ALA A 1 103 ? -10.243 -4.940 2.240 1.00 95.25 103 ALA A N 1
ATOM 785 C CA . ALA A 1 103 ? -8.825 -5.099 1.952 1.00 95.25 103 ALA A CA 1
ATOM 786 C C . ALA A 1 103 ? -8.433 -6.574 1.763 1.00 95.25 103 ALA A C 1
ATOM 788 O O . ALA A 1 103 ? -7.766 -6.898 0.783 1.00 95.25 103 ALA A O 1
ATOM 789 N N . LEU A 1 104 ? -8.922 -7.484 2.614 1.00 96.69 104 LEU A N 1
ATOM 790 C CA . LEU A 1 104 ? -8.726 -8.931 2.466 1.00 96.69 104 LEU A CA 1
ATOM 791 C C . LEU A 1 104 ? -9.302 -9.458 1.152 1.00 96.69 104 LEU A C 1
ATOM 793 O O . LEU A 1 104 ? -8.667 -10.279 0.493 1.00 96.69 104 LEU A O 1
ATOM 797 N N . GLY A 1 105 ? -10.488 -8.987 0.752 1.00 95.69 105 GLY A N 1
ATOM 798 C CA . GLY A 1 105 ? -11.090 -9.356 -0.529 1.00 95.69 105 GLY A CA 1
ATOM 799 C C . GLY A 1 105 ? -10.179 -9.009 -1.707 1.00 95.69 105 GLY A C 1
ATOM 800 O O . GLY A 1 105 ? -9.917 -9.856 -2.556 1.00 95.69 105 GLY A O 1
ATOM 801 N N . ARG A 1 106 ? -9.625 -7.791 -1.718 1.00 92.88 106 ARG A N 1
ATOM 802 C CA . ARG A 1 106 ? -8.693 -7.342 -2.765 1.00 92.88 106 ARG A CA 1
ATOM 803 C C . ARG A 1 106 ? -7.347 -8.057 -2.704 1.00 92.88 106 ARG A C 1
ATOM 805 O O . ARG A 1 106 ? -6.824 -8.442 -3.742 1.00 92.88 106 ARG A O 1
ATOM 812 N N . LEU A 1 107 ? -6.804 -8.264 -1.505 1.00 92.19 107 LEU A N 1
ATOM 813 C CA . LEU A 1 107 ? -5.537 -8.966 -1.310 1.00 92.19 107 LEU A CA 1
ATOM 814 C C . LEU A 1 107 ? -5.605 -10.399 -1.851 1.00 92.19 107 LEU A C 1
ATOM 816 O O . LEU A 1 107 ? -4.681 -10.839 -2.523 1.00 92.19 107 LEU A O 1
ATOM 820 N N . ARG A 1 108 ? -6.719 -11.106 -1.619 1.00 91.56 108 ARG A N 1
ATOM 821 C CA . ARG A 1 108 ? -6.932 -12.463 -2.148 1.00 91.56 108 ARG A CA 1
ATOM 822 C C . ARG A 1 108 ? -6.913 -12.509 -3.673 1.00 91.56 108 ARG A C 1
ATOM 824 O O . ARG A 1 108 ? -6.325 -13.430 -4.221 1.00 91.56 108 ARG A O 1
ATOM 831 N N . VAL A 1 109 ? -7.524 -11.527 -4.337 1.00 89.56 109 VAL A N 1
ATOM 832 C CA . VAL A 1 109 ? -7.512 -11.432 -5.807 1.00 89.56 109 VAL A CA 1
ATOM 833 C C . VAL A 1 109 ? -6.092 -11.195 -6.322 1.00 89.56 109 VAL A C 1
ATOM 835 O O . VAL A 1 109 ? -5.650 -11.900 -7.219 1.00 89.56 109 VAL A O 1
ATOM 838 N N . LEU A 1 110 ? -5.356 -10.260 -5.713 1.00 87.19 110 LEU A N 1
ATOM 839 C CA . LEU A 1 110 ? -3.984 -9.932 -6.120 1.00 87.19 110 LEU A CA 1
ATOM 840 C C . LEU A 1 110 ? -3.015 -11.112 -5.947 1.00 87.19 110 LEU A C 1
ATOM 842 O O . LEU A 1 110 ? -2.171 -11.345 -6.802 1.00 87.19 110 LEU A O 1
ATOM 846 N N . VAL A 1 111 ? -3.150 -11.871 -4.856 1.00 84.88 111 VAL A N 1
ATOM 847 C CA . VAL A 1 111 ? -2.311 -13.053 -4.590 1.00 84.88 111 VAL A CA 1
ATOM 848 C C . VAL A 1 111 ? -2.692 -14.242 -5.480 1.00 84.88 111 VAL A C 1
ATOM 850 O O . VAL A 1 111 ? -1.840 -15.077 -5.775 1.00 84.88 111 VAL A O 1
ATOM 853 N N . ALA A 1 112 ? -3.957 -14.355 -5.898 1.00 84.00 112 ALA A N 1
ATOM 854 C CA . ALA A 1 112 ? -4.375 -15.384 -6.849 1.00 84.00 112 ALA A CA 1
ATOM 855 C C . ALA A 1 112 ? -3.774 -15.134 -8.244 1.00 84.00 112 ALA A C 1
ATOM 857 O O . ALA A 1 112 ? -3.195 -16.052 -8.810 1.00 84.00 112 ALA A O 1
ATOM 858 N N . ASP A 1 113 ? -3.810 -13.886 -8.724 1.00 74.69 113 ASP A N 1
ATOM 859 C CA . ASP A 1 113 ? -3.237 -13.489 -10.023 1.00 74.69 113 ASP A CA 1
ATOM 860 C C . ASP A 1 113 ? -1.718 -13.751 -10.103 1.00 74.69 113 ASP A C 1
ATOM 862 O O . ASP A 1 113 ? -1.201 -14.155 -11.140 1.00 74.69 113 ASP A O 1
ATOM 866 N N . GLU A 1 114 ? -0.988 -13.585 -8.991 1.00 70.62 114 GLU A N 1
ATOM 867 C CA . GLU A 1 114 ? 0.445 -13.915 -8.916 1.00 70.62 114 GLU A CA 1
ATOM 868 C C . GLU A 1 114 ? 0.712 -15.425 -9.019 1.00 70.62 114 GLU A C 1
ATOM 870 O O . GLU A 1 114 ? 1.704 -15.839 -9.620 1.00 70.62 114 GLU A O 1
ATOM 875 N N . LYS A 1 115 ? -0.162 -16.258 -8.441 1.00 70.69 115 LYS A N 1
ATOM 876 C CA . LYS A 1 115 ? -0.009 -17.720 -8.468 1.00 70.69 115 LYS A CA 1
ATOM 877 C C . LYS A 1 115 ? -0.269 -18.322 -9.842 1.00 70.69 115 LYS A C 1
ATOM 879 O O . LYS A 1 115 ? 0.342 -19.334 -10.148 1.00 70.69 115 LYS A O 1
ATOM 884 N N . ASP A 1 116 ? -1.122 -17.703 -10.651 1.00 66.69 116 ASP A N 1
ATOM 885 C CA . ASP A 1 116 ? -1.407 -18.158 -12.017 1.00 66.69 116 ASP A CA 1
ATOM 886 C C . ASP A 1 116 ? -0.244 -17.871 -12.994 1.00 66.69 116 ASP A C 1
ATOM 888 O O . ASP A 1 116 ? -0.267 -18.316 -14.143 1.00 66.69 116 ASP A O 1
ATOM 892 N N . LEU A 1 117 ? 0.782 -17.131 -12.550 1.00 57.94 117 LEU A N 1
ATOM 893 C CA . LEU A 1 117 ? 1.935 -16.727 -13.358 1.00 57.94 117 LEU A CA 1
ATOM 894 C C . LEU A 1 117 ? 3.143 -17.688 -13.276 1.00 57.94 117 LEU A C 1
ATOM 896 O O . LEU A 1 117 ? 4.119 -17.475 -14.000 1.00 57.94 117 LEU A O 1
ATOM 900 N N . TYR A 1 118 ? 3.096 -18.714 -12.416 1.00 45.16 118 TYR A N 1
ATOM 901 C CA . TYR A 1 118 ? 4.158 -19.710 -12.189 1.00 45.16 118 TYR A CA 1
ATOM 902 C C . TYR A 1 118 ? 3.635 -21.139 -12.339 1.00 45.16 118 TYR A C 1
ATOM 904 O O . TYR A 1 118 ? 4.396 -21.975 -12.879 1.00 45.16 118 TYR A O 1
#